Protein AF-A0A077DCI9-F1 (afdb_monomer_lite)

pLDDT: mean 80.61, std 11.62, range [47.09, 95.0]

InterPro domains:
  IPR011922 Cell division protein FtsL [PF04999] (10-86)

Structure (mmCIF, N/CA/C/O backbone):
data_AF-A0A077DCI9-F1
#
_entry.id   AF-A0A077DCI9-F1
#
loop_
_atom_site.group_PDB
_atom_site.id
_atom_site.type_symbol
_atom_site.label_atom_id
_atom_site.label_alt_id
_atom_site.label_comp_id
_atom_site.label_asym_id
_atom_site.label_entity_id
_atom_site.label_seq_id
_atom_site.pdbx_PDB_ins_code
_atom_site.Cartn_x
_atom_site.Cartn_y
_atom_site.Cartn_z
_atom_site.occupancy
_atom_site.B_iso_or_equiv
_atom_site.auth_seq_id
_atom_site.auth_comp_id
_atom_site.auth_asym_id
_atom_site.auth_atom_id
_atom_site.pdbx_PDB_model_num
ATOM 1 N N . MET A 1 1 ? 44.680 7.362 -38.947 1.00 55.16 1 MET A N 1
ATOM 2 C CA . MET A 1 1 ? 44.056 7.332 -37.601 1.00 55.16 1 MET A CA 1
ATOM 3 C C . MET A 1 1 ? 42.646 7.924 -37.563 1.00 55.16 1 MET A C 1
ATOM 5 O O . MET A 1 1 ? 41.753 7.245 -37.082 1.00 55.16 1 MET A O 1
ATOM 9 N N . ILE A 1 2 ? 42.405 9.123 -38.111 1.00 64.62 2 ILE A N 1
ATOM 10 C CA . ILE A 1 2 ? 41.091 9.807 -38.052 1.00 64.62 2 ILE A CA 1
ATOM 11 C C . ILE A 1 2 ? 39.945 8.993 -38.683 1.00 64.62 2 ILE A C 1
ATOM 13 O O . ILE A 1 2 ? 38.855 8.945 -38.122 1.00 64.62 2 ILE A O 1
ATOM 17 N N . ASN A 1 3 ? 40.183 8.303 -39.805 1.00 64.69 3 ASN A N 1
ATOM 18 C CA . ASN A 1 3 ? 39.133 7.506 -40.451 1.00 64.69 3 ASN A CA 1
ATOM 19 C C . ASN A 1 3 ? 38.709 6.290 -39.618 1.00 64.69 3 ASN A C 1
ATOM 21 O O . ASN A 1 3 ? 37.519 6.047 -39.514 1.00 64.69 3 ASN A O 1
ATOM 25 N N . ALA A 1 4 ? 39.641 5.594 -38.957 1.00 68.50 4 ALA A N 1
ATOM 26 C CA . ALA A 1 4 ? 39.316 4.451 -38.096 1.00 68.50 4 ALA A CA 1
ATOM 27 C C . ALA A 1 4 ? 38.478 4.861 -36.871 1.00 68.50 4 ALA A C 1
ATOM 29 O O . ALA A 1 4 ? 37.551 4.155 -36.483 1.00 68.50 4 ALA A O 1
ATOM 30 N N . ILE A 1 5 ? 38.757 6.041 -36.306 1.00 72.62 5 ILE A N 1
ATOM 31 C CA . ILE A 1 5 ? 37.965 6.616 -35.209 1.00 72.62 5 ILE A CA 1
ATOM 32 C C . ILE A 1 5 ? 36.543 6.932 -35.684 1.00 72.62 5 ILE A C 1
ATOM 34 O O . ILE A 1 5 ? 35.585 6.629 -34.978 1.00 72.62 5 ILE A O 1
ATOM 38 N N . LYS A 1 6 ? 36.387 7.480 -36.898 1.00 75.75 6 LYS A N 1
ATOM 39 C CA . LYS A 1 6 ? 35.068 7.742 -37.493 1.00 75.75 6 LYS A CA 1
ATOM 40 C C . LYS A 1 6 ? 34.278 6.455 -37.722 1.00 75.75 6 LYS A C 1
ATOM 42 O O . LYS A 1 6 ? 33.093 6.431 -37.410 1.00 75.75 6 LYS A O 1
ATOM 47 N N . THR A 1 7 ? 34.912 5.385 -38.204 1.00 75.25 7 THR A N 1
ATOM 48 C CA . THR A 1 7 ? 34.231 4.096 -38.396 1.00 75.25 7 THR A CA 1
ATOM 49 C C . THR A 1 7 ? 33.823 3.467 -37.063 1.00 75.25 7 THR A C 1
ATOM 51 O O . THR A 1 7 ? 32.695 3.006 -36.943 1.00 75.25 7 THR A O 1
ATOM 54 N N . CYS A 1 8 ? 34.673 3.513 -36.031 1.00 76.56 8 CYS A N 1
ATOM 55 C CA . CYS A 1 8 ? 34.293 3.057 -34.687 1.00 76.56 8 CYS A CA 1
ATOM 56 C C . CYS A 1 8 ? 33.147 3.885 -34.092 1.00 76.56 8 CYS A C 1
ATOM 58 O O . CYS A 1 8 ? 32.208 3.321 -33.536 1.00 76.56 8 CYS A O 1
ATOM 60 N N . ALA A 1 9 ? 33.189 5.212 -34.237 1.00 78.38 9 ALA A N 1
ATOM 61 C CA . ALA A 1 9 ? 32.119 6.091 -33.772 1.00 78.38 9 ALA A CA 1
ATOM 62 C C . ALA A 1 9 ? 30.790 5.815 -34.496 1.00 78.38 9 ALA A C 1
ATOM 64 O O . ALA A 1 9 ? 29.737 5.822 -33.861 1.00 78.38 9 ALA A O 1
ATOM 65 N N . LEU A 1 10 ? 30.842 5.504 -35.797 1.00 82.75 10 LEU A N 1
ATOM 66 C CA . LEU A 1 10 ? 29.671 5.145 -36.599 1.00 82.75 10 LEU A CA 1
ATOM 67 C C . LEU A 1 10 ? 28.969 3.881 -36.078 1.00 82.75 10 LEU A C 1
ATOM 69 O O . LEU A 1 10 ? 27.747 3.808 -36.140 1.00 82.75 10 LEU A O 1
ATOM 73 N N . PHE A 1 11 ? 29.715 2.909 -35.544 1.00 81.75 11 PHE A N 1
ATOM 74 C CA . PHE A 1 11 ? 29.141 1.684 -34.972 1.00 81.75 11 PHE A CA 1
ATOM 75 C C . PHE A 1 11 ? 28.751 1.821 -33.495 1.00 81.75 11 PHE A C 1
ATOM 77 O O . PHE A 1 11 ? 27.768 1.220 -33.068 1.00 81.75 11 PHE A O 1
ATOM 84 N N . LEU A 1 12 ? 29.465 2.629 -32.709 1.00 85.25 12 LEU A N 1
ATOM 85 C CA . LEU A 1 12 ? 29.160 2.825 -31.286 1.00 85.25 12 LEU A CA 1
ATOM 86 C C . LEU A 1 12 ? 27.874 3.624 -31.054 1.00 85.25 12 LEU A C 1
ATOM 88 O O . LEU A 1 12 ? 27.136 3.335 -30.116 1.00 85.25 12 LEU A O 1
ATOM 92 N N . LEU A 1 13 ? 27.583 4.604 -31.911 1.00 86.81 13 LEU A N 1
ATOM 93 C CA . LEU A 1 13 ? 26.407 5.464 -31.779 1.00 86.81 13 LEU A CA 1
ATOM 94 C C . LEU A 1 13 ? 25.072 4.689 -31.856 1.00 86.81 13 LEU A C 1
ATOM 96 O O . LEU A 1 13 ? 24.266 4.836 -30.934 1.00 86.81 13 LEU A O 1
ATOM 100 N N . PRO A 1 14 ? 24.813 3.829 -32.863 1.00 89.06 14 PRO A N 1
ATOM 101 C CA . PRO A 1 14 ? 23.578 3.047 -32.906 1.00 89.06 14 PRO A CA 1
ATOM 102 C C . PRO A 1 14 ? 23.492 2.026 -31.765 1.00 89.06 14 PRO A C 1
ATOM 104 O O . PRO A 1 14 ? 22.410 1.813 -31.227 1.00 89.06 14 PRO A O 1
ATOM 107 N N . VAL A 1 15 ? 24.616 1.438 -31.342 1.00 89.12 15 VAL A N 1
ATOM 108 C CA . VAL A 1 15 ? 24.643 0.507 -30.200 1.00 89.12 15 VAL A CA 1
ATOM 109 C C . VAL A 1 15 ? 24.253 1.220 -28.905 1.00 89.12 15 VAL A C 1
ATOM 111 O O . VAL A 1 15 ? 23.403 0.730 -28.164 1.00 89.12 15 VAL A O 1
ATOM 114 N N . TYR A 1 16 ? 24.815 2.404 -28.659 1.00 90.62 16 TYR A N 1
ATOM 115 C CA . TYR A 1 16 ? 24.461 3.223 -27.503 1.00 90.62 16 TYR A CA 1
ATOM 116 C C . TYR A 1 16 ? 22.992 3.660 -27.541 1.00 90.62 16 TYR A C 1
ATOM 118 O O . TYR A 1 16 ? 22.300 3.608 -26.526 1.00 90.62 16 TYR A O 1
ATOM 126 N N . PHE A 1 17 ? 22.485 4.025 -28.720 1.00 92.31 17 PHE A N 1
ATOM 127 C CA . PHE A 1 17 ? 21.084 4.394 -28.898 1.00 92.31 17 PHE A CA 1
ATOM 128 C C . PHE A 1 17 ? 20.128 3.236 -28.573 1.00 92.31 17 PHE A C 1
ATOM 130 O O . PHE A 1 17 ? 19.147 3.426 -27.856 1.00 92.31 17 PHE A O 1
ATOM 137 N N . VAL A 1 18 ? 20.428 2.023 -29.046 1.00 92.31 18 VAL A N 1
ATOM 138 C CA . VAL A 1 18 ? 19.627 0.825 -28.747 1.00 92.31 18 VAL A CA 1
ATOM 139 C C . VAL A 1 18 ? 19.688 0.473 -27.260 1.00 92.31 18 VAL A C 1
ATOM 141 O O . VAL A 1 18 ? 18.659 0.130 -26.676 1.00 92.31 18 VAL A O 1
ATOM 144 N N . TYR A 1 19 ? 20.858 0.602 -26.631 1.00 92.62 19 TYR A N 1
ATOM 145 C CA . TYR A 1 19 ? 21.013 0.399 -25.191 1.00 92.62 19 TYR A CA 1
ATOM 146 C C . TYR A 1 19 ? 20.147 1.380 -24.388 1.00 92.62 19 TYR A C 1
ATOM 148 O O . TYR A 1 19 ? 19.343 0.951 -23.560 1.00 92.62 19 TYR A O 1
ATOM 156 N N . ALA A 1 20 ? 20.224 2.677 -24.702 1.00 89.94 20 ALA A N 1
ATOM 157 C CA . ALA A 1 20 ? 19.420 3.712 -24.055 1.00 89.94 20 ALA A CA 1
ATOM 158 C C . ALA A 1 20 ? 17.910 3.490 -24.259 1.00 89.94 20 ALA A C 1
ATOM 160 O O . ALA A 1 20 ? 17.115 3.675 -23.337 1.00 89.94 20 ALA A O 1
ATOM 161 N N . ALA A 1 21 ? 17.502 3.043 -25.450 1.00 88.31 21 ALA A N 1
ATOM 162 C CA . ALA A 1 21 ? 16.112 2.698 -25.727 1.00 88.31 21 ALA A CA 1
ATOM 163 C C . ALA A 1 21 ? 15.635 1.500 -24.884 1.00 88.31 21 ALA A C 1
ATOM 165 O O . ALA A 1 21 ? 14.536 1.541 -24.328 1.00 88.31 21 ALA A O 1
ATOM 166 N N . CYS A 1 22 ? 16.456 0.455 -24.741 1.00 88.38 22 CYS A N 1
ATOM 167 C CA . CYS A 1 22 ? 16.133 -0.703 -23.904 1.00 88.38 22 CYS A CA 1
ATOM 168 C C . CYS A 1 22 ? 16.036 -0.329 -22.420 1.00 88.38 22 CYS A C 1
ATOM 170 O O . CYS A 1 22 ? 15.099 -0.742 -21.733 1.00 88.38 22 CYS A O 1
ATOM 172 N N . GLU A 1 23 ? 16.972 0.481 -21.931 1.00 87.69 23 GLU A N 1
ATOM 173 C CA . GLU A 1 23 ? 16.989 0.956 -20.549 1.00 87.69 23 GLU A CA 1
ATOM 174 C C . GLU A 1 23 ? 15.741 1.789 -20.232 1.00 87.69 23 GLU A C 1
ATOM 176 O O . GLU A 1 23 ? 15.072 1.552 -19.225 1.00 87.69 23 GLU A O 1
ATOM 181 N N . LEU A 1 24 ? 15.344 2.682 -21.144 1.00 88.56 24 LEU A N 1
ATOM 182 C CA . LEU A 1 24 ? 14.125 3.475 -21.002 1.00 88.56 24 LEU A CA 1
ATOM 183 C C . LEU A 1 24 ? 12.875 2.594 -20.866 1.00 88.56 24 LEU A C 1
ATOM 185 O O . LEU A 1 24 ? 12.024 2.854 -20.013 1.00 88.56 24 LEU A O 1
ATOM 189 N N . VAL A 1 25 ? 12.750 1.549 -21.687 1.00 88.06 25 VAL A N 1
ATOM 190 C CA . VAL A 1 25 ? 11.614 0.615 -21.620 1.00 88.06 25 VAL A CA 1
ATOM 191 C C . VAL A 1 25 ? 11.619 -0.155 -20.299 1.00 88.06 25 VAL A C 1
ATOM 193 O O . VAL A 1 25 ? 10.569 -0.276 -19.664 1.00 88.06 25 VAL A O 1
ATOM 196 N N . SER A 1 26 ? 12.789 -0.616 -19.853 1.00 87.00 26 SER A N 1
ATOM 197 C CA . SER A 1 26 ? 12.947 -1.318 -18.576 1.00 87.00 26 SER A CA 1
ATOM 198 C C . SER A 1 26 ? 12.519 -0.444 -17.395 1.00 87.00 26 SER A C 1
ATOM 200 O O . SER A 1 26 ? 11.673 -0.852 -16.597 1.00 87.00 26 SER A O 1
ATOM 202 N N . ILE A 1 27 ? 12.999 0.803 -17.338 1.00 87.00 27 ILE A N 1
ATOM 203 C CA . ILE A 1 27 ? 12.635 1.767 -16.291 1.00 87.00 27 ILE A CA 1
ATOM 204 C C . ILE A 1 27 ? 11.128 2.030 -16.304 1.00 87.00 27 ILE A C 1
ATOM 206 O O . ILE A 1 27 ? 10.484 2.012 -15.258 1.00 87.00 27 ILE A O 1
ATOM 210 N N . ARG A 1 28 ? 10.524 2.236 -17.480 1.00 85.69 28 ARG A N 1
ATOM 211 C CA . ARG A 1 28 ? 9.073 2.460 -17.596 1.00 85.69 28 ARG A CA 1
ATOM 212 C C . ARG A 1 28 ? 8.266 1.257 -17.116 1.00 85.69 28 ARG A C 1
ATOM 214 O O . ARG A 1 28 ? 7.229 1.444 -16.481 1.00 85.69 28 ARG A O 1
ATOM 221 N N . TYR A 1 29 ? 8.726 0.044 -17.408 1.00 87.88 29 TYR A N 1
ATOM 222 C CA . TYR A 1 29 ? 8.082 -1.180 -16.947 1.00 87.88 29 TYR A CA 1
ATOM 223 C C . TYR A 1 29 ? 8.174 -1.322 -15.424 1.00 87.88 29 TYR A C 1
ATOM 225 O O . TYR A 1 29 ? 7.158 -1.544 -14.763 1.00 87.88 29 TYR A O 1
ATOM 233 N N . GLN A 1 30 ? 9.363 -1.108 -14.858 1.00 86.25 30 GLN A N 1
ATOM 234 C CA . GLN A 1 30 ? 9.580 -1.118 -13.411 1.00 86.25 30 GLN A CA 1
ATOM 235 C C . GLN A 1 30 ? 8.729 -0.058 -12.706 1.00 86.25 30 GLN A C 1
ATOM 237 O O . GLN A 1 30 ? 8.092 -0.362 -11.701 1.00 86.25 30 GLN A O 1
ATOM 242 N N . LEU A 1 31 ? 8.637 1.148 -13.271 1.00 86.38 31 LEU A N 1
ATOM 243 C CA . LEU A 1 31 ? 7.827 2.237 -12.727 1.00 86.38 31 LEU A CA 1
ATOM 244 C C . LEU A 1 31 ? 6.334 1.880 -12.694 1.00 86.38 31 LEU A C 1
ATOM 246 O O . LEU A 1 31 ? 5.658 2.144 -11.705 1.00 86.38 31 LEU A O 1
ATOM 250 N N . ARG A 1 32 ? 5.805 1.251 -13.755 1.00 88.38 32 ARG A N 1
ATOM 251 C CA . ARG A 1 32 ? 4.401 0.802 -13.789 1.00 88.38 32 ARG A CA 1
ATOM 252 C C . ARG A 1 32 ? 4.120 -0.269 -12.744 1.00 88.38 32 ARG A C 1
ATOM 254 O O . ARG A 1 32 ? 3.090 -0.198 -12.076 1.00 88.38 32 ARG A O 1
ATOM 261 N N . LYS A 1 33 ? 5.027 -1.237 -12.598 1.00 89.56 33 LYS A N 1
ATOM 262 C CA . LYS A 1 33 ? 4.905 -2.278 -11.576 1.00 89.56 33 LYS A CA 1
ATOM 263 C C . LYS A 1 33 ? 4.904 -1.659 -10.177 1.00 89.56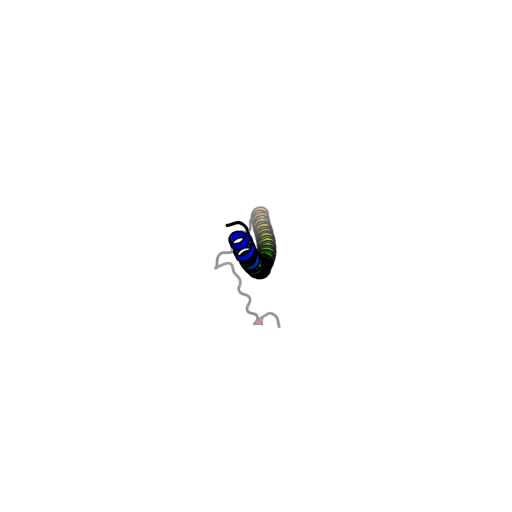 33 LYS A C 1
ATOM 265 O O . LYS A 1 33 ? 3.968 -1.884 -9.422 1.00 89.56 33 LYS A O 1
ATOM 270 N N . LEU A 1 34 ? 5.878 -0.795 -9.894 1.00 87.56 34 LEU A N 1
ATOM 271 C CA . LEU A 1 34 ? 6.001 -0.123 -8.603 1.00 87.56 34 LEU A CA 1
ATOM 272 C C . LEU A 1 34 ? 4.771 0.732 -8.271 1.00 87.56 34 LEU A C 1
ATOM 274 O O . LEU A 1 34 ? 4.256 0.653 -7.163 1.00 87.56 34 LEU A O 1
ATOM 278 N N . ASN A 1 35 ? 4.260 1.510 -9.228 1.00 88.25 35 ASN A N 1
ATOM 279 C CA . ASN A 1 35 ? 3.051 2.310 -9.016 1.00 88.25 35 ASN A CA 1
ATOM 280 C C . ASN A 1 35 ? 1.824 1.440 -8.725 1.00 88.25 35 ASN A C 1
ATOM 282 O O . ASN A 1 35 ? 0.985 1.819 -7.912 1.00 88.25 35 ASN A O 1
ATOM 286 N N . THR A 1 36 ? 1.727 0.277 -9.370 1.00 89.81 36 THR A N 1
ATOM 287 C CA . THR A 1 36 ? 0.646 -0.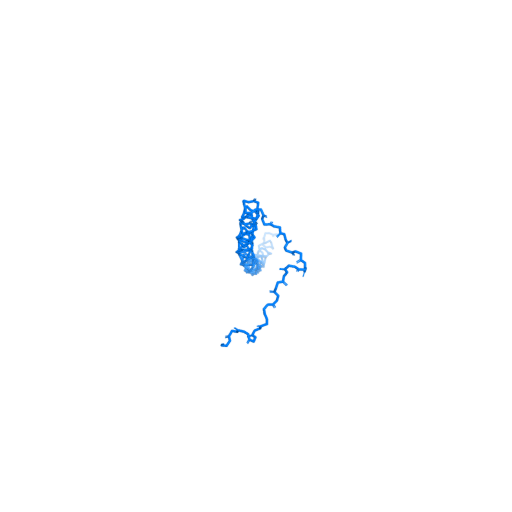677 -9.104 1.00 89.81 36 THR A CA 1
ATOM 288 C C . THR A 1 36 ? 0.758 -1.211 -7.679 1.00 89.81 36 THR A C 1
ATOM 290 O O . THR A 1 36 ? -0.214 -1.146 -6.929 1.00 89.81 36 THR A O 1
ATOM 293 N N . ASP A 1 37 ? 1.950 -1.644 -7.272 1.00 90.38 37 ASP A N 1
ATOM 294 C CA . ASP A 1 37 ? 2.192 -2.166 -5.925 1.00 90.38 37 ASP A CA 1
ATOM 295 C C . ASP A 1 37 ? 1.885 -1.105 -4.850 1.00 90.38 37 ASP A C 1
ATOM 297 O O . ASP A 1 37 ? 1.187 -1.388 -3.876 1.00 90.38 37 ASP A O 1
ATOM 301 N N . ILE A 1 38 ? 2.313 0.145 -5.064 1.00 90.75 38 ILE A N 1
ATOM 302 C CA . ILE A 1 38 ? 1.998 1.276 -4.177 1.00 90.75 38 ILE A CA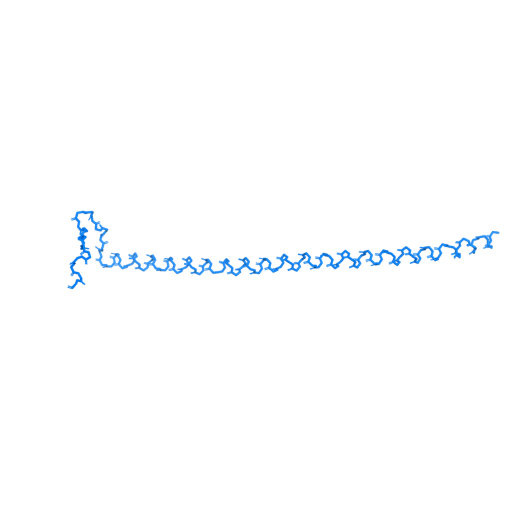 1
ATOM 303 C C . ILE A 1 38 ? 0.487 1.501 -4.092 1.00 90.75 38 ILE A C 1
ATOM 305 O O . ILE A 1 38 ? -0.037 1.648 -2.990 1.00 90.75 38 ILE A O 1
ATOM 309 N N . SER A 1 39 ? -0.221 1.495 -5.225 1.00 91.25 39 SER A N 1
ATOM 310 C CA . SER A 1 39 ? -1.670 1.726 -5.238 1.00 91.25 39 SER A CA 1
ATOM 311 C C . SER A 1 39 ? -2.435 0.664 -4.444 1.00 91.25 39 SER A C 1
ATOM 313 O O . SER A 1 39 ? -3.353 0.991 -3.697 1.00 91.25 39 SER A O 1
ATOM 315 N N . VAL A 1 40 ? -2.014 -0.601 -4.527 1.00 92.25 40 VAL A N 1
ATOM 316 C CA . VAL A 1 40 ? -2.624 -1.695 -3.761 1.00 92.25 40 VAL A CA 1
ATOM 317 C C . VAL A 1 40 ? -2.393 -1.499 -2.264 1.00 92.25 40 VAL A C 1
ATOM 319 O O . VAL A 1 40 ? -3.327 -1.647 -1.476 1.00 92.25 40 VAL A O 1
ATOM 322 N N . ILE A 1 41 ? -1.173 -1.134 -1.867 1.00 91.94 41 ILE A N 1
ATOM 323 C CA . ILE A 1 41 ? -0.836 -0.889 -0.460 1.00 91.94 41 ILE A CA 1
ATOM 324 C C . ILE A 1 41 ? -1.622 0.309 0.088 1.00 91.94 41 ILE A C 1
ATOM 326 O O . ILE A 1 41 ? -2.137 0.236 1.200 1.00 91.94 41 ILE A O 1
ATOM 330 N N . GLN A 1 42 ? -1.766 1.386 -0.688 1.00 92.69 42 GLN A N 1
ATOM 331 C CA . GLN A 1 42 ? -2.547 2.562 -0.290 1.00 92.69 42 GLN A CA 1
ATOM 332 C C . GLN A 1 42 ? -4.014 2.208 -0.032 1.00 92.69 42 GLN A C 1
ATOM 334 O O . GLN A 1 42 ? -4.546 2.540 1.023 1.00 92.69 42 GLN A O 1
ATOM 339 N N . VAL A 1 43 ? -4.641 1.444 -0.929 1.00 94.12 43 VAL A N 1
ATOM 340 C CA . VAL A 1 43 ? -6.027 0.982 -0.743 1.00 94.12 43 VAL A CA 1
ATOM 341 C C . VAL A 1 43 ? -6.167 0.119 0.516 1.00 94.12 43 VAL A C 1
ATOM 343 O O . VAL A 1 43 ? -7.147 0.234 1.253 1.00 94.12 43 VAL A O 1
ATOM 346 N N . GLN A 1 44 ? -5.184 -0.739 0.802 1.00 93.00 44 GLN A N 1
ATOM 347 C CA . GLN A 1 44 ? -5.181 -1.539 2.030 1.00 93.00 44 GLN A CA 1
ATOM 348 C C . GLN A 1 44 ? -5.046 -0.671 3.289 1.00 93.00 44 GLN A C 1
ATOM 350 O O . GLN A 1 44 ? -5.721 -0.941 4.282 1.00 93.00 44 GLN A O 1
ATOM 355 N N . GLN A 1 45 ? -4.218 0.375 3.250 1.00 91.81 45 GLN A N 1
ATOM 356 C CA . GLN A 1 45 ? -4.067 1.321 4.358 1.00 91.81 45 GLN A CA 1
ATOM 357 C C . GLN A 1 45 ? -5.356 2.100 4.621 1.00 91.81 45 GLN A C 1
ATOM 359 O O . GLN A 1 45 ? -5.794 2.163 5.767 1.00 91.81 45 GLN A O 1
ATOM 364 N N . GLU A 1 46 ? -5.999 2.629 3.578 1.00 93.38 46 GLU A N 1
ATOM 365 C CA . GLU A 1 46 ? -7.267 3.360 3.701 1.00 93.38 46 GLU A CA 1
ATOM 366 C C . GLU A 1 46 ? -8.371 2.484 4.304 1.00 93.38 46 GLU A C 1
ATOM 368 O O . GLU A 1 46 ? -9.116 2.915 5.190 1.00 93.38 46 GLU A O 1
ATOM 373 N N . ARG A 1 47 ? -8.448 1.220 3.871 1.00 93.44 47 ARG A N 1
ATOM 374 C CA . ARG A 1 47 ? -9.391 0.254 4.435 1.00 93.44 47 ARG A CA 1
ATOM 375 C C . ARG A 1 47 ? -9.127 0.016 5.921 1.00 93.44 47 ARG A C 1
ATOM 377 O O . ARG A 1 47 ? -10.061 0.076 6.719 1.00 93.44 47 ARG A O 1
ATOM 384 N N . LEU A 1 48 ? -7.872 -0.228 6.290 1.00 95.00 48 LEU A N 1
ATOM 385 C CA . LEU A 1 48 ? -7.495 -0.470 7.680 1.00 95.00 48 LEU A CA 1
ATOM 386 C C . LEU A 1 48 ? -7.776 0.753 8.563 1.00 95.00 48 LEU A C 1
ATOM 388 O O . LEU A 1 48 ? -8.253 0.609 9.686 1.00 95.00 48 LEU A O 1
ATOM 392 N N . GLU A 1 49 ? -7.532 1.961 8.056 1.00 94.44 49 GLU A N 1
ATOM 393 C CA . GLU A 1 49 ? -7.837 3.203 8.765 1.00 94.44 49 GLU A CA 1
ATOM 394 C C . GLU A 1 49 ? -9.346 3.358 9.010 1.00 94.44 49 GLU A C 1
ATOM 396 O O . GLU A 1 49 ? -9.766 3.746 10.104 1.00 94.44 49 GLU A O 1
ATOM 401 N N . SER A 1 50 ? -10.174 3.030 8.017 1.00 92.31 50 SER A N 1
ATOM 402 C CA . SER A 1 50 ? -11.632 3.049 8.157 1.00 92.31 50 SER A CA 1
ATOM 403 C C . SER A 1 50 ? -12.119 2.046 9.206 1.00 92.31 50 SER A C 1
ATOM 405 O O . SER A 1 50 ? -12.889 2.416 10.098 1.00 92.31 50 SER A O 1
ATOM 407 N N . GLU A 1 51 ? -11.626 0.806 9.153 1.00 93.50 51 GLU A N 1
ATOM 408 C CA . GLU A 1 51 ? -11.953 -0.240 10.128 1.00 93.50 51 GLU A CA 1
ATOM 409 C C . GLU A 1 51 ? -11.513 0.165 11.545 1.00 93.50 51 GLU A C 1
ATOM 411 O O . GLU A 1 51 ? -12.269 0.020 12.507 1.00 93.50 51 GLU A O 1
ATOM 416 N N . TRP A 1 52 ? -10.332 0.771 11.683 1.00 92.62 52 TRP A N 1
ATOM 417 C CA . TRP A 1 52 ? -9.838 1.267 12.964 1.00 92.62 52 TRP A CA 1
ATOM 418 C C . TRP A 1 52 ? -10.706 2.390 13.541 1.00 92.62 52 TRP A C 1
ATOM 420 O O . TRP A 1 52 ? -11.059 2.353 14.722 1.00 92.62 52 TRP A O 1
ATOM 430 N N . LYS A 1 53 ? -11.114 3.366 12.719 1.00 92.50 53 LYS A N 1
ATOM 431 C CA . LYS A 1 53 ? -12.043 4.431 13.139 1.00 92.50 53 LYS A CA 1
ATOM 432 C C . LYS A 1 53 ? -13.370 3.853 13.623 1.00 92.50 53 LYS A C 1
ATOM 434 O O . LYS A 1 53 ? -13.893 4.298 1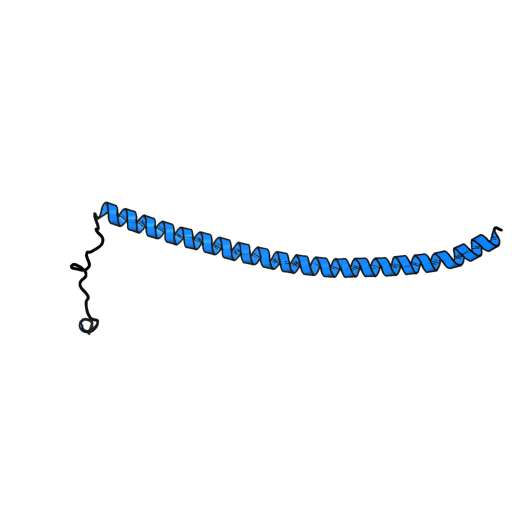4.644 1.00 92.50 53 LYS A O 1
ATOM 439 N N . TYR A 1 54 ? -13.895 2.848 12.925 1.00 93.44 54 TYR A N 1
ATOM 440 C CA . TYR A 1 54 ? -15.119 2.166 13.335 1.00 93.44 54 TYR A CA 1
ATOM 441 C C . TYR A 1 54 ? -14.960 1.497 14.706 1.00 93.44 54 TYR A C 1
ATOM 443 O O . TYR A 1 54 ? -15.772 1.731 15.598 1.00 93.44 54 TYR A O 1
ATOM 451 N N . LEU A 1 55 ? -13.878 0.744 14.915 1.00 92.56 55 LEU A N 1
ATOM 452 C CA . LEU A 1 55 ? -13.591 0.093 16.198 1.00 92.56 55 LEU A CA 1
ATOM 453 C C . LEU A 1 55 ? -13.420 1.097 17.344 1.00 92.56 55 LEU A C 1
ATOM 455 O O . LEU A 1 55 ? -13.854 0.841 18.466 1.00 92.56 55 LEU A O 1
ATOM 459 N N . GLN A 1 56 ? -12.813 2.256 17.085 1.00 89.06 56 GLN A N 1
ATOM 460 C CA . GLN A 1 56 ? -12.692 3.317 18.085 1.00 89.06 56 GLN A CA 1
ATOM 461 C C . GLN A 1 56 ? -14.049 3.910 18.469 1.00 89.06 56 GLN A C 1
ATOM 463 O O . GLN A 1 56 ? -14.308 4.128 19.656 1.00 89.06 56 GLN A O 1
ATOM 468 N N . LEU A 1 57 ? -14.922 4.149 17.488 1.00 90.94 57 LEU A N 1
ATOM 469 C CA . LEU A 1 57 ? -16.285 4.608 17.742 1.00 90.94 57 LEU A CA 1
ATOM 470 C C . LEU A 1 57 ? -17.075 3.572 18.540 1.00 90.94 57 LEU A C 1
ATOM 472 O O . LEU A 1 57 ? -17.759 3.934 19.496 1.00 90.94 57 LEU A O 1
ATOM 476 N N . ASP A 1 58 ? -16.950 2.296 18.187 1.00 88.69 58 ASP A N 1
ATOM 477 C CA . ASP A 1 58 ? -17.638 1.207 18.874 1.00 88.69 58 ASP A CA 1
ATOM 478 C C . ASP A 1 58 ? -17.164 1.073 20.328 1.00 88.69 58 ASP A C 1
ATOM 480 O O . ASP A 1 58 ? -17.970 1.090 21.260 1.00 88.69 58 ASP A O 1
ATOM 484 N N . ARG A 1 59 ? -15.844 1.120 20.554 1.00 86.38 59 ARG A N 1
ATOM 485 C CA . ARG A 1 59 ? -15.267 1.205 21.902 1.00 86.38 59 ARG A CA 1
ATOM 486 C C . ARG A 1 59 ? -15.807 2.410 22.670 1.00 86.38 59 ARG A C 1
ATOM 488 O O . ARG A 1 59 ? -16.153 2.265 23.839 1.00 86.38 59 ARG A O 1
ATOM 495 N N . SER A 1 60 ? -15.870 3.594 22.056 1.00 85.88 60 SER A N 1
ATOM 496 C CA . SER A 1 60 ? -16.411 4.784 22.723 1.00 85.88 60 SER A CA 1
ATOM 497 C C . SER A 1 60 ? -17.867 4.577 23.125 1.00 85.88 60 SER A C 1
ATOM 499 O O . SER A 1 60 ? -18.233 4.931 24.240 1.00 85.88 60 SER A O 1
ATOM 501 N N . ARG A 1 61 ? -18.692 3.977 22.260 1.00 83.3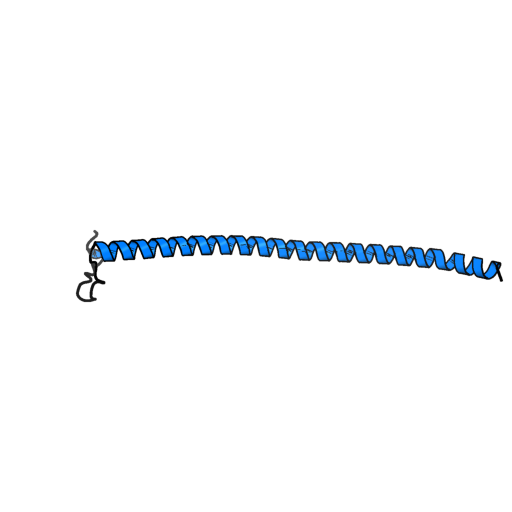8 61 ARG A N 1
ATOM 502 C CA . ARG A 1 61 ? -20.097 3.673 22.565 1.00 83.38 61 ARG A CA 1
ATOM 503 C C . ARG A 1 61 ? -20.220 2.700 23.733 1.00 83.38 61 ARG A C 1
ATOM 505 O O . ARG A 1 61 ? -20.996 2.962 24.649 1.00 83.38 61 ARG A O 1
ATOM 512 N N . MET A 1 62 ? -19.424 1.632 23.740 1.00 77.50 62 MET A N 1
ATOM 513 C CA . MET A 1 62 ? -19.384 0.667 24.843 1.00 77.50 62 MET A CA 1
ATOM 514 C C . MET A 1 62 ? -18.947 1.321 26.156 1.00 77.50 62 MET A C 1
ATOM 516 O O . MET A 1 62 ? -19.583 1.110 27.183 1.00 77.50 62 MET A O 1
ATOM 520 N N . MET A 1 63 ? -17.909 2.160 26.126 1.00 81.62 63 MET A N 1
ATOM 521 C CA . MET A 1 63 ? -17.433 2.886 27.307 1.00 81.62 63 MET A CA 1
ATOM 522 C C . MET A 1 63 ? -18.470 3.886 27.822 1.00 81.62 63 MET A C 1
ATOM 524 O O . MET A 1 63 ? -18.690 3.967 29.026 1.00 81.62 63 MET A O 1
ATOM 528 N N . THR A 1 64 ? -19.144 4.625 26.937 1.00 77.62 64 THR A N 1
ATOM 529 C CA . THR A 1 64 ? -20.239 5.524 27.324 1.00 77.62 64 THR A CA 1
ATOM 530 C C . THR A 1 64 ? -21.394 4.747 27.952 1.00 77.62 64 THR A C 1
ATOM 532 O O . THR A 1 64 ? -21.894 5.163 28.992 1.00 77.62 64 THR A O 1
ATOM 535 N N . GLY A 1 65 ? -21.781 3.605 27.374 1.00 77.88 65 GLY A N 1
ATOM 536 C CA . GLY A 1 65 ? -22.800 2.720 27.941 1.00 77.88 65 GLY A CA 1
ATOM 537 C C . GLY A 1 65 ? -22.406 2.179 29.316 1.00 77.88 65 GLY A C 1
ATOM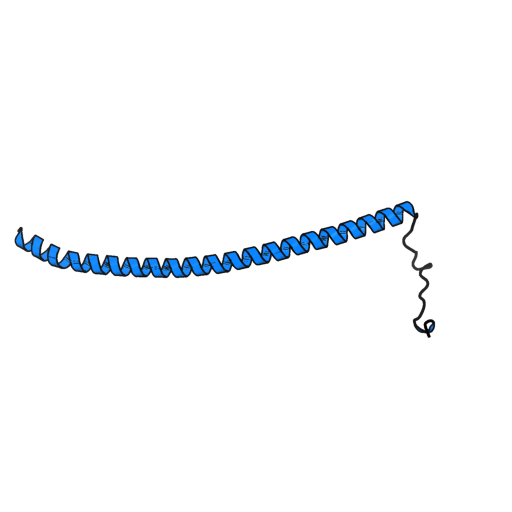 538 O O . GLY A 1 65 ? -23.188 2.273 30.256 1.00 77.88 65 GLY A O 1
ATOM 539 N N . ALA A 1 66 ? -21.173 1.691 29.464 1.00 75.81 66 ALA A N 1
ATOM 540 C CA . ALA A 1 66 ? -20.650 1.193 30.734 1.00 75.81 66 ALA A CA 1
ATOM 541 C C . ALA A 1 66 ? -20.592 2.290 31.810 1.00 75.81 66 ALA A C 1
ATOM 543 O O . ALA A 1 66 ? -20.981 2.056 32.952 1.00 75.81 66 ALA A O 1
ATOM 544 N N . ASN A 1 67 ? -20.167 3.501 31.443 1.00 79.06 67 ASN A N 1
ATOM 545 C CA . ASN A 1 67 ? -20.145 4.645 32.353 1.00 79.06 67 ASN A CA 1
ATOM 546 C C . ASN A 1 67 ? -21.559 5.065 32.772 1.00 79.06 67 ASN A C 1
ATOM 548 O O . ASN A 1 67 ? -21.776 5.342 33.948 1.00 79.06 67 ASN A O 1
ATOM 552 N N . LEU A 1 68 ? -22.523 5.062 31.844 1.00 73.19 68 LEU A N 1
ATOM 553 C CA . LEU A 1 68 ? -23.932 5.314 32.157 1.00 73.19 68 LEU A CA 1
ATOM 554 C C . LEU A 1 68 ? -24.486 4.266 33.122 1.00 73.19 68 LEU A C 1
ATOM 556 O O . LEU A 1 68 ? -25.102 4.632 34.116 1.00 73.19 68 LEU A O 1
ATOM 560 N N . ILE A 1 69 ? -24.243 2.977 32.862 1.00 76.19 69 ILE A N 1
ATOM 561 C CA . ILE A 1 69 ? -24.669 1.885 33.750 1.00 76.19 69 ILE A CA 1
ATOM 562 C C . ILE A 1 69 ? -24.068 2.079 35.141 1.00 76.19 69 ILE A C 1
ATOM 564 O O . ILE A 1 69 ? -24.789 1.989 36.129 1.00 76.19 69 ILE A O 1
ATOM 568 N N . LYS A 1 70 ? -22.778 2.420 35.223 1.00 78.62 70 LYS A N 1
ATOM 569 C CA . LYS A 1 70 ? -22.100 2.682 36.493 1.00 78.62 70 LYS A CA 1
ATOM 570 C C . LYS A 1 70 ? -22.715 3.866 37.246 1.00 78.62 70 LYS A C 1
ATOM 572 O O . LYS A 1 70 ? -22.994 3.746 38.433 1.00 78.62 70 LYS A O 1
ATOM 577 N N . GLU A 1 71 ? -22.973 4.985 36.571 1.00 78.06 71 GLU A N 1
ATOM 578 C CA . GLU A 1 71 ? -23.585 6.166 37.195 1.00 78.06 71 GLU A CA 1
ATOM 579 C C . GLU A 1 71 ? -25.019 5.882 37.671 1.00 78.06 71 GLU A C 1
ATOM 581 O O . GLU A 1 71 ? -25.416 6.292 38.762 1.00 78.06 71 GLU A O 1
ATOM 586 N N . VAL A 1 72 ? -25.795 5.148 36.873 1.00 76.19 72 VAL A N 1
ATOM 587 C CA . VAL A 1 72 ? -27.145 4.687 37.218 1.00 76.19 72 VAL A CA 1
ATOM 588 C C . VAL A 1 72 ? -27.092 3.754 38.428 1.00 76.19 72 VAL A C 1
ATOM 590 O O . VAL A 1 72 ? -27.883 3.920 39.356 1.00 76.19 72 VAL A O 1
ATOM 593 N N . GLN A 1 73 ? -26.135 2.827 38.463 1.00 78.06 73 GLN A N 1
ATOM 594 C CA . GLN A 1 73 ? -25.934 1.894 39.565 1.00 78.06 73 GLN A CA 1
ATOM 595 C C . GLN A 1 73 ? -25.554 2.617 40.866 1.00 78.06 73 GLN A C 1
ATOM 597 O O . GLN A 1 73 ? -26.138 2.339 41.914 1.00 78.06 73 GLN A O 1
ATOM 602 N N . GLU A 1 74 ? -24.650 3.597 40.796 1.00 78.88 74 GLU A N 1
ATOM 603 C CA . GLU A 1 74 ? -24.249 4.434 41.934 1.00 78.88 74 GLU A CA 1
ATOM 604 C C . GLU A 1 74 ? -25.408 5.310 42.441 1.00 78.88 74 GLU A C 1
ATOM 606 O O . GLU A 1 74 ? -25.678 5.340 43.645 1.00 78.88 74 GLU A O 1
ATOM 611 N N . LYS A 1 75 ? -26.141 5.988 41.545 1.00 76.50 75 LYS A N 1
ATOM 612 C CA . LYS A 1 75 ? -27.269 6.865 41.917 1.00 76.50 75 LYS A CA 1
ATOM 613 C C . LYS A 1 75 ? -28.459 6.100 42.487 1.00 76.50 75 LYS A C 1
ATOM 615 O O . LYS A 1 75 ? -29.098 6.583 43.420 1.00 76.50 75 LYS A O 1
ATOM 620 N N . LEU A 1 76 ? -28.762 4.925 41.941 1.00 77.62 76 LEU A N 1
ATOM 621 C CA . LEU A 1 76 ? -29.897 4.102 42.370 1.00 77.62 76 LEU A CA 1
ATOM 622 C C . LEU A 1 76 ? -29.518 3.075 43.445 1.00 77.62 76 LEU A C 1
ATOM 624 O O . LEU A 1 76 ? -30.373 2.289 43.844 1.00 77.62 76 LEU A O 1
ATOM 628 N N . LYS A 1 77 ? -28.267 3.089 43.937 1.00 78.19 77 LYS A N 1
ATOM 629 C CA . LYS A 1 77 ? -27.728 2.117 44.908 1.00 78.19 77 LYS A CA 1
ATOM 630 C C . LYS A 1 77 ? -28.012 0.665 44.503 1.00 78.19 77 LYS A C 1
ATOM 632 O O . LYS A 1 77 ? -28.309 -0.173 45.354 1.00 78.19 77 LYS A O 1
ATOM 637 N N . MET A 1 78 ? -27.954 0.378 43.204 1.00 66.25 78 MET A N 1
ATOM 638 C CA . MET A 1 78 ? -28.171 -0.974 42.702 1.00 66.25 78 MET A CA 1
ATOM 639 C C . MET A 1 78 ? -26.965 -1.846 43.068 1.00 66.25 78 MET A C 1
ATOM 641 O O . MET A 1 78 ? -25.827 -1.558 42.699 1.00 66.25 78 MET A O 1
ATOM 645 N N . TYR A 1 79 ? -27.215 -2.917 43.808 1.00 68.88 79 TYR A N 1
ATOM 646 C CA . TYR A 1 79 ? -26.262 -3.996 44.044 1.00 68.88 79 TYR A CA 1
ATOM 647 C C . TYR A 1 79 ? -26.436 -5.054 42.952 1.00 68.88 79 TYR A C 1
ATOM 649 O O . TYR A 1 79 ? -27.533 -5.211 42.413 1.00 68.88 79 TYR A O 1
ATOM 657 N N . GLU A 1 80 ? -25.357 -5.756 42.591 1.00 65.69 80 GLU A N 1
ATOM 658 C CA . GLU A 1 80 ? -25.499 -6.955 41.761 1.00 65.69 80 GLU A CA 1
ATOM 659 C C . GLU A 1 80 ? -26.412 -7.936 42.513 1.00 65.69 80 GLU A C 1
ATOM 661 O O . GLU A 1 80 ? -26.117 -8.251 43.671 1.00 65.69 80 GLU A O 1
ATOM 666 N N . PRO A 1 81 ? -27.537 -8.371 41.915 1.00 62.03 81 PRO A N 1
ATOM 667 C CA . PRO A 1 81 ? -28.456 -9.272 42.589 1.00 62.03 81 PRO A CA 1
ATOM 668 C C . PRO A 1 81 ? -27.724 -10.574 42.908 1.00 62.03 81 PRO A C 1
ATOM 670 O O . PRO A 1 81 ? -27.107 -11.191 42.035 1.00 62.03 81 PRO A O 1
ATOM 673 N N . SER A 1 82 ? -27.787 -10.994 44.171 1.00 63.25 82 SER A N 1
ATOM 674 C CA . SER A 1 82 ? -27.294 -12.309 44.578 1.00 63.25 82 SER A CA 1
ATOM 675 C C . SER A 1 82 ? -28.042 -13.387 43.788 1.00 63.25 82 SER A C 1
ATOM 677 O O . SER A 1 82 ? -29.220 -13.222 43.476 1.00 63.25 82 SER A O 1
ATOM 679 N N . ALA A 1 83 ? -27.411 -14.530 43.503 1.00 63.53 83 ALA A N 1
ATOM 680 C CA . ALA A 1 83 ? -28.062 -15.654 42.814 1.00 63.53 83 ALA A CA 1
ATOM 681 C C . ALA A 1 83 ? -29.360 -16.132 43.509 1.00 63.53 83 ALA A C 1
ATOM 683 O O . ALA A 1 83 ? -30.198 -16.775 42.885 1.00 63.53 83 ALA A O 1
ATOM 684 N N . SER A 1 84 ? -29.543 -15.790 44.788 1.00 62.56 84 SER A N 1
ATOM 685 C CA . SER A 1 84 ? -30.760 -16.022 45.574 1.00 62.56 84 SER A CA 1
ATOM 686 C C . SER A 1 84 ? -31.907 -15.028 45.322 1.00 62.56 84 SER A C 1
ATOM 688 O O . SER A 1 84 ? -33.019 -15.270 45.775 1.00 62.56 84 SER A O 1
ATOM 690 N N . GLU A 1 85 ? -31.652 -13.910 44.644 1.00 61.56 85 GLU A N 1
ATOM 691 C CA . GLU A 1 85 ? -32.599 -12.809 44.386 1.00 61.56 85 GLU A CA 1
ATOM 692 C C . GLU A 1 85 ? -32.993 -12.709 42.901 1.00 61.56 85 GLU A C 1
ATOM 694 O O . GLU A 1 85 ? -33.842 -11.900 42.526 1.00 61.56 85 GLU A O 1
ATOM 699 N N . VAL A 1 86 ? -32.405 -13.552 42.044 1.00 65.31 86 VAL A N 1
ATOM 700 C CA . VAL A 1 86 ? -32.731 -13.637 40.616 1.00 65.31 86 VAL A CA 1
ATOM 701 C C . VAL A 1 86 ? -33.960 -14.523 40.430 1.00 65.31 86 VAL A C 1
ATOM 703 O O . VAL A 1 86 ? -33.891 -15.749 40.519 1.00 65.31 86 VAL A O 1
ATOM 706 N N . LEU A 1 87 ? -35.102 -13.898 40.151 1.00 64.50 87 LEU A N 1
ATOM 707 C CA . LEU A 1 87 ? -36.347 -14.603 39.862 1.00 64.50 87 LEU A CA 1
ATOM 708 C C . LEU A 1 87 ? -36.365 -15.009 38.381 1.00 64.50 87 LEU A C 1
ATOM 710 O O . LEU A 1 87 ? -36.609 -14.184 37.502 1.00 64.50 87 LEU A O 1
ATOM 714 N N . TYR A 1 88 ? -36.079 -16.282 38.100 1.00 59.91 88 TYR A N 1
ATOM 715 C CA . TYR A 1 88 ? -36.259 -16.850 36.763 1.00 59.91 88 TYR A CA 1
ATOM 716 C C . TYR A 1 88 ? -37.758 -17.002 36.487 1.00 59.91 88 TYR A C 1
ATOM 718 O O . TYR A 1 88 ? -38.414 -17.869 37.064 1.00 59.91 88 TYR A O 1
ATOM 726 N N . LEU A 1 89 ? -38.302 -16.155 35.613 1.00 68.19 89 LEU A N 1
ATOM 727 C CA . LEU A 1 89 ? -39.631 -16.361 35.046 1.00 68.19 89 LEU A CA 1
ATOM 728 C C . LEU A 1 89 ? -39.505 -17.345 33.872 1.00 68.19 89 LEU A C 1
ATOM 730 O O . LEU A 1 89 ? -38.848 -17.011 32.887 1.00 68.19 89 LEU A O 1
ATOM 734 N N . PRO A 1 90 ? -40.084 -18.554 33.953 1.00 61.84 90 PRO A N 1
ATOM 735 C CA . PRO A 1 90 ? -40.161 -19.439 32.801 1.00 61.84 90 PRO A CA 1
ATOM 736 C C . PRO A 1 90 ? -41.133 -18.867 31.757 1.00 61.84 90 PRO A C 1
ATOM 738 O O . PRO A 1 90 ? -42.203 -18.361 32.107 1.00 61.84 90 PRO A O 1
ATOM 741 N N . ASP A 1 91 ? -40.793 -19.016 30.473 1.00 63.28 91 ASP A N 1
ATOM 742 C CA . ASP A 1 91 ? -41.558 -18.522 29.307 1.00 63.28 91 ASP A CA 1
ATOM 743 C C . ASP A 1 91 ? -43.015 -19.029 29.233 1.00 63.28 91 ASP A C 1
ATOM 745 O O . ASP A 1 91 ? -43.820 -18.556 28.435 1.00 63.28 91 ASP A O 1
ATOM 749 N N . THR A 1 92 ? -43.394 -19.970 30.095 1.00 61.84 92 THR A N 1
ATOM 750 C CA . THR A 1 92 ? -44.744 -20.532 30.208 1.00 61.84 92 THR A CA 1
ATOM 751 C C . THR A 1 92 ? -45.782 -19.571 30.805 1.00 61.84 92 THR A C 1
ATOM 753 O O . THR A 1 92 ? -46.955 -19.923 30.844 1.00 61.84 92 THR A O 1
ATOM 756 N N . LEU A 1 93 ? -45.382 -18.392 31.301 1.00 57.50 93 LEU A N 1
ATOM 757 C CA . LEU A 1 93 ? -46.279 -17.392 31.911 1.00 57.50 93 LEU A CA 1
ATOM 758 C C . LEU A 1 93 ? -46.602 -16.191 30.996 1.00 57.50 93 LEU A C 1
ATOM 760 O O . LEU A 1 93 ? -47.274 -15.265 31.441 1.00 57.50 93 LEU A O 1
ATOM 764 N N . ILE A 1 94 ? -46.138 -16.196 29.738 1.00 58.94 94 ILE A N 1
ATOM 765 C CA . ILE A 1 94 ? -46.381 -15.128 28.740 1.00 58.94 94 ILE A CA 1
ATOM 766 C C . ILE A 1 94 ? -47.363 -15.612 27.641 1.00 58.94 94 ILE A C 1
ATOM 768 O O . ILE A 1 94 ? -47.359 -15.105 26.522 1.00 58.94 94 ILE A O 1
ATOM 772 N N . GLN A 1 95 ? -48.208 -16.608 27.942 1.00 47.09 95 GLN A N 1
ATOM 773 C CA . GLN A 1 95 ? -49.344 -16.989 27.086 1.00 47.09 95 GLN A CA 1
ATOM 774 C C . GLN A 1 95 ? -50.617 -16.237 27.462 1.00 47.09 95 GLN A C 1
ATOM 776 O O . GLN A 1 95 ? -50.946 -16.205 28.668 1.00 47.09 95 GLN A O 1
#

Sequence (95 aa):
MINAIKTCALFLLPVYFVYAACELVSIRYQLRKLNTDISVIQVQQERLESEWKYLQLDRSRMMTGANLIKEVQEKLKMYEPSASEVLYLPDTLIQ

Secondary structure (DSSP, 8-state):
-HHHHHHHHHHHHHHHHHHHHHHHHHHHHHHHHHHHHHHHHHHHHHHHHHHHHHHHHHHHHHHHHHHHHHHHHHHTTPPPPPTTT-----GGG--

Foldseek 3Di:
DVVVVVVVVVVVVVVVVVVVVVVVVVVVVVVVVVVVVVVVVVVVVVVVVVVVVVVVVVVVVVVVVVVVVVVCCVVVVPDDDDPVRDDDDPPPPVD

Radius of gyration: 37.58 Å; chains: 1; bounding box: 93×30×86 Å

Organism: NCBI:txid1072685